Protein AF-A0AAJ2X6U0-F1 (afdb_monomer_lite)

pLDDT: mean 78.21, std 18.9, range [34.75, 95.62]

Radius of gyration: 16.26 Å; chains: 1; bounding box: 48×44×27 Å

Foldseek 3Di:
DDDPPDDVVVVVQPPDDPFWSDPPPPPDPTFTKGAFDDPPPPDDRIDTARDWDQPPVNQAIEGEHEDQAQQPPDDVSVVVSVVVLVSVVRRCVSPDRYAYEYEYQDDVRQVVVQVSCVVSPSCVRYHYDYDDD

Structure (mmCIF, N/CA/C/O backbone):
data_AF-A0AAJ2X6U0-F1
#
_entry.id   AF-A0AAJ2X6U0-F1
#
loop_
_atom_site.group_PDB
_atom_site.id
_atom_site.type_symbol
_atom_site.label_atom_id
_atom_site.label_alt_id
_atom_site.label_comp_id
_atom_site.label_asym_id
_atom_site.label_entity_id
_atom_site.label_seq_id
_atom_site.pdbx_PDB_ins_code
_atom_site.Cartn_x
_atom_site.Cartn_y
_atom_site.Cartn_z
_atom_site.occupancy
_atom_site.B_iso_or_equiv
_atom_site.auth_seq_id
_atom_site.auth_comp_id
_atom_site.auth_asym_id
_atom_site.auth_atom_id
_atom_site.pdbx_PDB_model_num
ATOM 1 N N . MET A 1 1 ? -34.025 27.971 -6.345 1.00 34.75 1 MET A N 1
ATOM 2 C CA . MET A 1 1 ? -33.503 27.301 -5.138 1.00 34.75 1 MET A CA 1
ATOM 3 C C . MET A 1 1 ? -32.880 26.002 -5.602 1.00 34.75 1 MET A C 1
ATOM 5 O O . MET A 1 1 ? -33.584 25.160 -6.141 1.00 34.75 1 MET A O 1
ATOM 9 N N . GLU A 1 2 ? -31.555 25.933 -5.568 1.00 39.00 2 GLU A N 1
ATOM 10 C CA . 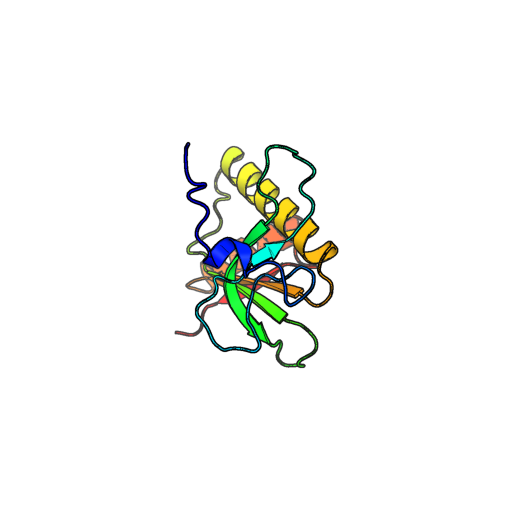GLU A 1 2 ? -30.775 24.822 -6.113 1.00 39.00 2 GLU A CA 1
ATOM 11 C C . GLU A 1 2 ? -30.797 23.643 -5.135 1.00 39.00 2 GLU A C 1
ATOM 13 O O . GLU A 1 2 ? -30.382 23.769 -3.984 1.00 39.00 2 GLU A O 1
ATOM 18 N N . ASN A 1 3 ? -31.304 22.494 -5.584 1.00 38.56 3 ASN A N 1
ATOM 19 C CA . ASN A 1 3 ? -31.263 21.255 -4.814 1.00 38.56 3 ASN A CA 1
ATOM 20 C C . ASN A 1 3 ? -29.806 20.776 -4.708 1.00 38.56 3 ASN A C 1
ATOM 22 O O . ASN A 1 3 ? -29.138 20.675 -5.744 1.00 38.56 3 ASN A O 1
ATOM 26 N N . PRO A 1 4 ? -29.299 20.408 -3.517 1.00 43.88 4 PRO A N 1
ATOM 27 C CA . PRO A 1 4 ? -27.977 19.815 -3.418 1.00 43.88 4 PRO A CA 1
ATOM 28 C C . PRO A 1 4 ? -27.997 18.444 -4.106 1.00 43.88 4 PRO A C 1
ATOM 30 O O . PRO A 1 4 ? -28.562 17.478 -3.595 1.00 43.88 4 PRO A O 1
ATOM 33 N N . LYS A 1 5 ? -27.360 18.350 -5.281 1.00 46.62 5 LYS A N 1
ATOM 34 C CA . LYS A 1 5 ? -27.014 17.091 -5.966 1.00 46.62 5 LYS A CA 1
ATOM 35 C C . LYS A 1 5 ? -25.897 16.369 -5.198 1.00 46.62 5 LYS A C 1
ATOM 37 O O . LYS A 1 5 ? -24.805 16.149 -5.711 1.00 46.62 5 LYS A O 1
ATOM 42 N N . GLY A 1 6 ? -26.162 16.020 -3.945 1.00 39.38 6 GLY A N 1
ATOM 43 C CA . GLY A 1 6 ? -25.374 15.060 -3.187 1.00 39.38 6 GLY A CA 1
ATOM 44 C C . GLY A 1 6 ? -26.055 13.709 -3.312 1.00 39.38 6 GLY A C 1
ATOM 45 O O . GLY A 1 6 ? -27.151 13.530 -2.802 1.00 39.38 6 GLY A O 1
ATOM 46 N N . ASN A 1 7 ? -25.438 12.777 -4.035 1.00 43.50 7 ASN A N 1
ATOM 47 C CA . ASN A 1 7 ? -25.919 11.407 -4.193 1.00 43.50 7 ASN A CA 1
ATOM 48 C C . ASN A 1 7 ? -26.274 10.830 -2.804 1.00 43.50 7 ASN A C 1
ATOM 50 O O . ASN A 1 7 ? -25.390 10.737 -1.955 1.00 43.50 7 ASN A O 1
ATOM 54 N N . GLN A 1 8 ? -27.541 10.475 -2.556 1.00 41.53 8 GLN A N 1
ATOM 55 C CA . GLN A 1 8 ? -28.046 10.007 -1.248 1.00 41.53 8 GLN A CA 1
ATOM 56 C C . GLN A 1 8 ? -27.221 8.821 -0.695 1.00 41.53 8 GLN A C 1
ATOM 58 O O . GLN A 1 8 ? -27.068 8.649 0.513 1.00 41.53 8 GLN A O 1
ATOM 63 N N . ASN A 1 9 ? -26.592 8.059 -1.596 1.00 41.34 9 ASN A N 1
ATOM 64 C CA . ASN A 1 9 ? -25.674 6.964 -1.286 1.00 41.34 9 ASN A CA 1
ATOM 65 C C . ASN A 1 9 ? -24.363 7.411 -0.611 1.00 41.34 9 ASN A C 1
ATOM 67 O O . ASN A 1 9 ? -23.768 6.632 0.121 1.00 41.34 9 ASN A O 1
ATOM 71 N N . ALA A 1 10 ? -23.914 8.653 -0.820 1.00 42.91 10 ALA A N 1
ATOM 72 C CA . ALA A 1 10 ? -22.745 9.218 -0.142 1.00 42.91 10 ALA A CA 1
ATOM 73 C C . ALA A 1 10 ? -23.067 9.676 1.291 1.00 42.91 10 ALA A C 1
ATOM 75 O O . ALA A 1 10 ? -22.180 9.688 2.141 1.00 42.91 10 ALA A O 1
ATOM 76 N N . GLN A 1 11 ? -24.328 10.030 1.564 1.00 40.06 11 GLN A N 1
ATOM 77 C CA . GLN A 1 11 ? -24.785 10.457 2.891 1.00 40.06 11 GLN A CA 1
ATOM 78 C C . GLN A 1 11 ? -25.029 9.255 3.814 1.00 40.06 11 GLN A C 1
ATOM 80 O O . GLN A 1 11 ? -24.611 9.274 4.968 1.00 40.06 11 GLN A O 1
ATOM 85 N N . ASN A 1 12 ? -25.582 8.156 3.288 1.00 39.72 12 ASN A N 1
ATOM 86 C CA . ASN A 1 12 ? -25.776 6.918 4.058 1.00 39.72 12 ASN A CA 1
ATOM 87 C C . ASN A 1 12 ? -24.473 6.133 4.320 1.00 39.72 12 ASN A C 1
ATOM 89 O O . ASN A 1 12 ? -24.477 5.162 5.069 1.00 39.72 12 ASN A O 1
ATOM 93 N N . PHE A 1 13 ? -23.347 6.567 3.748 1.00 42.94 13 PHE A N 1
ATOM 94 C CA . PHE A 1 13 ? -22.023 5.965 3.931 1.00 42.94 13 PHE A CA 1
ATOM 95 C C . PHE A 1 13 ? -21.321 6.405 5.231 1.00 42.94 13 PHE A C 1
ATOM 97 O O . PHE A 1 13 ? -20.218 5.955 5.524 1.00 42.94 13 PHE A O 1
ATOM 104 N N . GLN A 1 14 ? -21.934 7.308 6.008 1.00 42.03 14 GLN A N 1
ATOM 105 C CA . GLN A 1 14 ? -21.341 7.898 7.214 1.00 42.03 14 GLN A CA 1
ATOM 106 C C . GLN A 1 14 ? -21.554 7.095 8.513 1.00 42.03 14 GLN A C 1
ATOM 108 O O . GLN A 1 14 ? -20.996 7.493 9.533 1.00 42.03 14 GLN A O 1
ATOM 113 N N . ALA A 1 15 ? -22.334 6.006 8.524 1.00 40.72 15 ALA A N 1
ATOM 114 C CA . ALA A 1 15 ? -22.938 5.522 9.775 1.00 40.72 15 ALA A CA 1
ATOM 115 C C . ALA A 1 15 ? -22.496 4.148 10.325 1.00 40.72 15 ALA A C 1
ATOM 117 O O . ALA A 1 15 ? -23.006 3.758 11.370 1.00 40.72 15 ALA A O 1
ATOM 118 N N . GLY A 1 16 ? -21.565 3.406 9.716 1.00 45.38 16 GLY A N 1
ATOM 119 C CA . GLY A 1 16 ? -21.239 2.057 10.210 1.00 45.38 16 GLY A CA 1
ATOM 120 C C . GLY A 1 16 ? -19.781 1.682 10.002 1.00 45.38 16 GLY A C 1
ATOM 121 O O . GLY A 1 16 ? -19.357 1.528 8.868 1.00 45.38 16 GLY A O 1
ATOM 122 N N . THR A 1 17 ? -19.046 1.497 11.099 1.00 42.56 17 THR A N 1
ATOM 123 C CA . THR A 1 17 ? -17.589 1.277 11.196 1.00 42.56 17 THR A CA 1
ATOM 124 C C . THR A 1 17 ? -16.749 2.555 11.149 1.00 42.56 17 THR A C 1
ATOM 126 O O . THR A 1 17 ? -16.615 3.231 10.130 1.00 42.56 17 THR A O 1
ATOM 129 N N . THR A 1 18 ? -16.134 2.884 12.287 1.00 49.47 18 THR A N 1
ATOM 130 C CA . THR A 1 18 ? -15.175 3.985 12.404 1.00 49.47 18 THR A CA 1
ATOM 131 C C . THR A 1 18 ? -13.983 3.726 11.485 1.00 49.47 18 THR A C 1
ATOM 133 O O . THR A 1 18 ? -13.116 2.913 11.786 1.00 49.47 18 THR A O 1
ATOM 136 N N . GLY A 1 19 ? -13.965 4.440 10.358 1.00 51.25 19 GLY A N 1
ATOM 137 C CA . GLY A 1 19 ? -12.773 4.703 9.560 1.00 51.25 19 GLY A CA 1
ATOM 138 C C . GLY A 1 19 ? -12.487 3.758 8.384 1.00 51.25 19 GLY A C 1
ATOM 139 O O . GLY A 1 19 ? -11.715 4.132 7.499 1.00 51.25 19 GLY A O 1
ATOM 140 N N . ALA A 1 20 ? -13.207 2.642 8.254 1.00 52.84 20 ALA A N 1
ATOM 141 C CA . ALA A 1 20 ? -13.268 1.883 7.009 1.00 52.84 20 ALA A CA 1
ATOM 142 C C . ALA A 1 20 ? -14.649 1.978 6.371 1.00 52.84 20 ALA A C 1
ATOM 144 O O . ALA A 1 20 ? -15.668 1.561 6.908 1.00 52.84 20 ALA A O 1
ATOM 145 N N . PHE A 1 21 ? -14.637 2.532 5.178 1.00 57.38 21 PHE A N 1
ATOM 146 C CA . PHE A 1 21 ? -15.738 2.687 4.260 1.00 57.38 21 PHE A CA 1
ATOM 147 C C . PHE A 1 21 ? -15.915 1.388 3.471 1.00 57.38 21 PHE A C 1
ATOM 149 O O . PHE A 1 21 ? -15.637 1.310 2.276 1.00 57.38 21 PHE A O 1
ATOM 156 N N . SER A 1 22 ? -16.314 0.333 4.165 1.00 52.81 22 SER A N 1
ATOM 157 C CA . SER A 1 22 ? -16.708 -0.921 3.537 1.00 52.81 22 SER A CA 1
ATOM 158 C C . SER A 1 22 ? -17.828 -1.534 4.354 1.00 52.81 22 SER A C 1
ATOM 160 O O . SER A 1 22 ? -17.703 -1.729 5.560 1.00 52.81 22 SER A O 1
ATOM 162 N N . ASP A 1 23 ? -18.926 -1.829 3.671 1.00 51.16 23 ASP A N 1
ATOM 163 C CA . ASP A 1 23 ? -20.079 -2.535 4.212 1.00 51.16 23 ASP A CA 1
ATOM 164 C C . ASP A 1 23 ? -19.746 -4.038 4.279 1.00 51.16 23 ASP A C 1
ATOM 166 O O . ASP A 1 23 ? -20.291 -4.864 3.549 1.00 51.16 23 ASP A O 1
ATOM 170 N N . ILE A 1 24 ? -18.729 -4.370 5.088 1.00 47.62 24 ILE A N 1
ATOM 171 C CA . ILE A 1 24 ? -18.193 -5.733 5.246 1.00 47.62 24 ILE A CA 1
ATOM 172 C C . ILE A 1 24 ? -19.276 -6.668 5.823 1.00 47.62 24 ILE A C 1
ATOM 174 O O . ILE A 1 24 ? -19.199 -7.880 5.629 1.00 47.62 24 ILE A O 1
ATOM 178 N N . GLU A 1 25 ? -20.309 -6.120 6.474 1.00 42.34 25 GLU A N 1
ATOM 179 C CA . GLU A 1 25 ? -21.447 -6.878 7.007 1.00 42.34 25 GLU A CA 1
ATOM 180 C C . GLU A 1 25 ? -22.592 -7.106 6.003 1.00 42.34 25 GLU A C 1
ATOM 182 O O . GLU A 1 25 ? -23.255 -8.136 6.110 1.00 42.34 25 GLU A O 1
ATOM 187 N N . SER A 1 26 ? -22.842 -6.228 5.016 1.00 46.97 26 SER A N 1
ATOM 188 C CA . SER A 1 26 ? -24.018 -6.382 4.129 1.00 46.97 26 SER A CA 1
ATOM 189 C C . SER A 1 26 ? -23.769 -7.079 2.788 1.00 46.97 26 SER A C 1
ATOM 191 O O . SER A 1 26 ? -24.728 -7.413 2.088 1.00 46.97 26 SER A O 1
ATOM 193 N N . GLY A 1 27 ? -22.511 -7.279 2.381 1.00 42.91 27 GLY A N 1
ATOM 194 C CA . GLY A 1 27 ? -22.187 -7.888 1.084 1.00 42.91 27 GLY A CA 1
ATOM 195 C C . GLY A 1 27 ? -22.556 -7.029 -0.137 1.00 42.91 27 GLY A C 1
ATOM 196 O O . GLY A 1 27 ? -22.573 -7.534 -1.261 1.00 42.91 27 GLY A O 1
ATOM 197 N N . LYS A 1 28 ? -22.853 -5.733 0.041 1.00 45.69 28 LYS A N 1
ATOM 198 C CA . LYS A 1 28 ? -23.047 -4.795 -1.075 1.00 45.69 28 LYS A CA 1
ATOM 199 C C . LYS A 1 28 ? -21.716 -4.278 -1.626 1.00 45.69 28 LYS A C 1
ATOM 201 O O . LYS A 1 28 ? -20.761 -4.069 -0.887 1.00 45.69 28 LYS A O 1
ATOM 206 N N . LEU A 1 29 ? -21.713 -4.020 -2.939 1.00 48.06 29 LEU A N 1
ATOM 207 C CA . LEU A 1 29 ? -20.633 -3.510 -3.806 1.00 48.06 29 LEU A CA 1
ATOM 208 C C . LEU A 1 29 ? -20.111 -2.104 -3.411 1.00 48.06 29 LEU A C 1
ATOM 210 O O . LEU A 1 29 ? -20.090 -1.181 -4.225 1.00 48.06 29 LEU A O 1
ATOM 214 N N . GLY A 1 30 ? -19.736 -1.892 -2.152 1.00 59.72 30 GLY A N 1
ATOM 215 C CA . GLY A 1 30 ? -19.028 -0.692 -1.723 1.00 59.72 30 GLY A CA 1
ATOM 216 C C . GLY A 1 30 ? -17.557 -0.791 -2.113 1.00 59.72 30 GLY A C 1
ATOM 217 O O . GLY A 1 30 ? -16.914 -1.790 -1.807 1.00 59.72 30 GLY A O 1
ATOM 218 N N . VAL A 1 31 ? -17.017 0.238 -2.773 1.00 66.69 31 VAL A N 1
ATOM 219 C CA . VAL A 1 31 ? -15.567 0.350 -3.004 1.00 66.69 31 VAL A CA 1
ATOM 220 C C . VAL A 1 31 ? -14.880 0.454 -1.641 1.00 66.69 31 VAL A C 1
ATOM 222 O O . VAL A 1 31 ? -15.141 1.443 -0.947 1.00 66.69 31 VAL A O 1
ATOM 225 N N . PRO A 1 32 ? -14.012 -0.499 -1.255 1.00 82.44 32 PRO A N 1
ATOM 226 C CA . PRO A 1 32 ? -13.327 -0.437 0.026 1.00 82.44 32 PRO A CA 1
ATOM 227 C C . PRO A 1 32 ? -12.487 0.834 0.113 1.00 82.44 32 PRO A C 1
ATOM 229 O O . PRO A 1 32 ? -11.708 1.149 -0.791 1.00 82.44 32 PRO A O 1
ATOM 232 N N . ALA A 1 33 ? -12.641 1.589 1.196 1.00 84.69 33 ALA A N 1
ATOM 233 C CA . ALA A 1 33 ? -11.825 2.769 1.432 1.00 84.69 33 ALA A CA 1
ATOM 234 C C . ALA A 1 33 ? -11.483 2.957 2.913 1.00 84.69 33 ALA A C 1
ATOM 236 O O . AL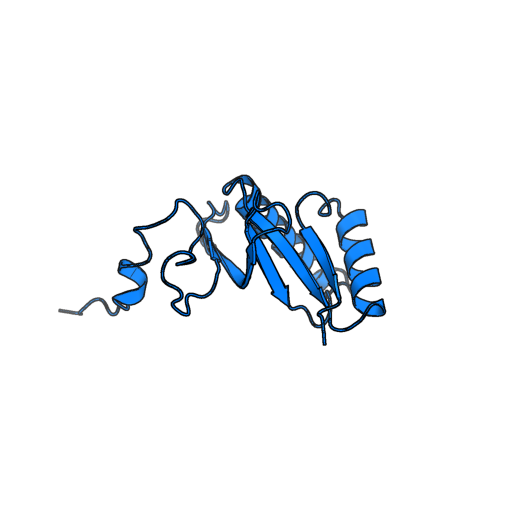A A 1 33 ? -12.249 2.580 3.791 1.00 84.69 33 ALA A O 1
ATOM 237 N N . LEU A 1 34 ? -10.344 3.583 3.199 1.00 86.56 34 LEU A N 1
ATOM 238 C CA . LEU A 1 34 ? -9.985 4.038 4.541 1.00 86.56 34 LEU A CA 1
ATOM 239 C C . LEU A 1 34 ? -10.097 5.546 4.632 1.00 86.56 34 LEU A C 1
ATOM 241 O O . LEU A 1 34 ? -9.472 6.257 3.845 1.00 86.56 34 LEU A O 1
ATOM 245 N N . ARG A 1 35 ? -10.845 6.033 5.619 1.00 85.88 35 ARG A N 1
ATOM 246 C CA . ARG A 1 35 ? -10.882 7.446 5.983 1.00 85.88 35 ARG A CA 1
ATOM 247 C C . ARG A 1 35 ? -9.646 7.799 6.792 1.00 85.88 35 ARG A C 1
ATOM 249 O O . ARG A 1 35 ? -9.235 7.043 7.663 1.00 85.88 35 ARG A O 1
ATOM 256 N N . TYR A 1 36 ? -9.087 8.974 6.553 1.00 85.31 36 TYR A N 1
ATOM 257 C CA . TYR A 1 36 ? -7.990 9.492 7.358 1.00 85.31 36 TYR A CA 1
ATOM 258 C C . TYR A 1 36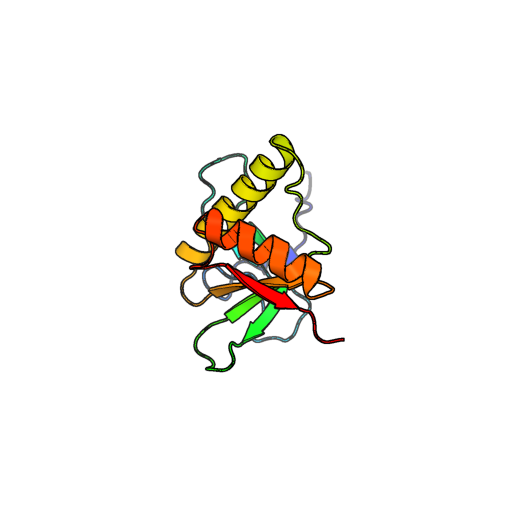 ? -8.014 11.015 7.370 1.00 85.31 36 TYR A C 1
ATOM 260 O O . TYR A 1 36 ? -8.483 11.644 6.422 1.00 85.31 36 TYR A O 1
ATOM 268 N N . THR A 1 37 ? -7.483 11.611 8.430 1.00 86.06 37 THR A N 1
ATOM 269 C CA . THR A 1 37 ? -7.212 13.047 8.477 1.00 86.06 37 THR A CA 1
ATOM 270 C C . THR A 1 37 ? -6.024 13.341 7.570 1.00 86.06 37 THR A C 1
ATOM 272 O O . THR A 1 37 ? -4.887 12.965 7.879 1.00 86.06 37 THR A O 1
ATOM 275 N N . ASN A 1 38 ? -6.284 13.974 6.425 1.00 82.12 38 ASN A N 1
ATOM 276 C CA . ASN A 1 38 ? -5.241 14.417 5.515 1.00 82.12 38 ASN A CA 1
ATOM 277 C C . ASN A 1 38 ? -4.657 15.750 6.015 1.00 82.12 38 ASN A C 1
ATOM 279 O O . ASN A 1 38 ? -5.410 16.708 6.164 1.00 82.12 38 ASN A O 1
ATOM 283 N N . PRO A 1 39 ? -3.335 15.851 6.250 1.00 79.50 39 PRO A N 1
ATOM 284 C CA . PRO A 1 39 ? -2.716 17.116 6.655 1.00 79.50 39 PRO A CA 1
ATOM 285 C C . PRO A 1 39 ? -2.791 18.202 5.570 1.00 79.50 39 PRO A C 1
ATOM 287 O O . PRO A 1 39 ? -2.581 19.372 5.862 1.00 79.50 39 PRO A O 1
ATOM 290 N N . ASN A 1 40 ? -3.066 17.835 4.315 1.00 80.56 40 ASN A N 1
ATOM 291 C CA . ASN A 1 40 ? -3.444 18.795 3.286 1.00 80.56 40 ASN A CA 1
ATOM 292 C C . ASN A 1 40 ? -4.957 19.041 3.361 1.00 80.56 40 ASN A C 1
ATOM 294 O O . ASN A 1 40 ? -5.729 18.165 2.973 1.00 80.56 40 ASN A O 1
ATOM 298 N N . GLU A 1 41 ? -5.359 20.238 3.792 1.00 76.94 41 GLU A N 1
ATOM 299 C CA . GLU A 1 41 ? -6.768 20.642 3.940 1.00 76.94 41 GLU A CA 1
ATOM 300 C C . GLU A 1 41 ? -7.554 20.602 2.619 1.00 76.94 41 GLU A C 1
ATOM 302 O O . GLU A 1 41 ? -8.752 20.333 2.616 1.00 76.94 41 GLU A O 1
ATOM 307 N N . ASN A 1 42 ? -6.873 20.786 1.483 1.00 78.19 42 ASN A N 1
ATOM 308 C CA . ASN A 1 42 ? -7.465 20.675 0.145 1.00 78.19 42 ASN A CA 1
ATOM 309 C C . ASN A 1 42 ? -7.408 19.241 -0.416 1.00 78.19 42 ASN A C 1
ATOM 311 O O . ASN A 1 42 ? -7.792 18.985 -1.558 1.00 78.19 42 ASN A O 1
ATOM 315 N N . GLY A 1 43 ? -6.846 18.303 0.346 1.00 73.81 43 GLY A N 1
ATOM 316 C CA . GLY A 1 43 ? -6.655 16.919 -0.048 1.00 73.81 43 GLY A CA 1
ATOM 317 C C . GLY A 1 43 ? -7.872 16.046 0.239 1.00 73.81 43 GLY A C 1
ATOM 318 O O . GLY A 1 43 ? -8.690 16.307 1.115 1.00 73.81 43 GLY A O 1
ATOM 319 N N . VAL A 1 44 ? -7.964 14.932 -0.484 1.00 80.38 44 VAL A N 1
ATOM 320 C CA . VAL A 1 44 ? -8.993 13.921 -0.224 1.00 80.38 44 VAL A CA 1
ATOM 321 C C . VAL A 1 44 ? -8.675 13.194 1.089 1.00 80.38 44 VAL A C 1
ATOM 323 O O . VAL A 1 44 ? -7.524 12.825 1.324 1.00 80.38 44 VAL A O 1
ATOM 326 N N . ASN A 1 45 ? -9.690 12.976 1.927 1.00 85.56 45 ASN A N 1
ATOM 327 C CA . ASN A 1 45 ? -9.580 12.356 3.258 1.00 85.56 45 ASN A CA 1
ATOM 328 C C . ASN A 1 45 ? -9.866 10.844 3.253 1.00 85.56 45 ASN A C 1
ATOM 330 O O . ASN A 1 45 ? -10.326 10.284 4.248 1.00 85.56 45 ASN A O 1
ATOM 334 N N . PHE A 1 46 ? -9.664 10.177 2.116 1.00 84.81 46 PHE A N 1
ATOM 335 C CA . PHE A 1 46 ? -9.794 8.728 2.026 1.00 84.81 46 PHE A CA 1
ATOM 336 C C . PHE A 1 46 ? -8.822 8.119 1.012 1.00 84.81 46 PHE A C 1
ATOM 338 O O . PHE A 1 46 ? -8.435 8.765 0.035 1.00 84.81 46 PHE A O 1
ATOM 345 N N . VAL A 1 47 ? -8.456 6.859 1.235 1.00 86.94 47 VAL A N 1
ATOM 346 C CA . VAL A 1 47 ? -7.722 6.005 0.291 1.00 86.94 47 VAL A CA 1
ATOM 347 C C . VAL A 1 47 ? -8.655 4.886 -0.149 1.00 86.94 47 VAL A C 1
ATOM 349 O O . VAL A 1 47 ? -9.248 4.245 0.707 1.00 86.94 47 VAL A O 1
ATOM 352 N N . LYS A 1 48 ? -8.805 4.674 -1.457 1.00 87.69 48 LYS A N 1
ATOM 353 C CA . LYS A 1 48 ? -9.611 3.584 -2.028 1.00 87.69 48 LYS A CA 1
ATOM 354 C C . LYS A 1 48 ? -8.730 2.382 -2.352 1.00 87.69 48 LYS A C 1
ATOM 356 O O . LYS A 1 48 ? -7.555 2.567 -2.660 1.00 87.69 48 LYS A O 1
ATOM 361 N N . PHE A 1 49 ? -9.335 1.205 -2.325 1.00 88.62 49 PHE A N 1
ATOM 362 C CA . PHE A 1 49 ? -8.724 -0.083 -2.622 1.00 88.62 49 PHE A CA 1
ATOM 363 C C . PHE A 1 49 ? -9.632 -0.863 -3.581 1.00 88.62 49 PHE A C 1
ATOM 365 O O . PHE A 1 49 ? -10.825 -0.570 -3.688 1.00 88.62 49 PHE A O 1
ATOM 372 N N . ASP A 1 50 ? -9.064 -1.835 -4.287 1.00 87.38 50 ASP A N 1
ATOM 373 C CA . ASP A 1 50 ? -9.779 -2.636 -5.285 1.00 87.38 50 ASP A CA 1
ATOM 374 C C . ASP A 1 50 ? -10.572 -3.783 -4.645 1.00 87.38 50 ASP A C 1
ATOM 376 O O . ASP A 1 50 ? -11.580 -4.226 -5.192 1.00 87.38 50 ASP A O 1
ATOM 380 N N . GLY A 1 51 ? -10.141 -4.247 -3.469 1.00 86.00 51 GLY A N 1
ATOM 381 C CA . GLY A 1 51 ? -10.770 -5.349 -2.754 1.00 86.00 51 GLY A CA 1
ATOM 382 C C . GLY A 1 51 ? -10.529 -5.311 -1.251 1.00 86.00 51 GLY A C 1
ATOM 383 O O . GLY A 1 51 ? -9.762 -4.498 -0.729 1.00 86.00 51 GLY A O 1
ATOM 384 N N . VAL A 1 52 ? -11.214 -6.203 -0.543 1.00 86.44 52 VAL A N 1
ATOM 385 C CA . VAL A 1 52 ? -11.065 -6.391 0.897 1.00 86.44 52 VAL A CA 1
ATOM 386 C C . VAL A 1 52 ? -11.181 -7.872 1.239 1.00 86.44 52 VAL A C 1
ATOM 388 O O . VAL A 1 52 ? -12.049 -8.570 0.723 1.00 86.44 52 VAL A O 1
ATOM 391 N N . GLU A 1 53 ? -10.304 -8.351 2.110 1.00 86.06 53 GLU A N 1
ATOM 392 C CA . GLU A 1 53 ? -10.262 -9.731 2.587 1.00 86.06 53 GLU A CA 1
ATOM 393 C C . GLU A 1 53 ? -10.083 -9.748 4.108 1.00 86.06 53 GLU A C 1
ATOM 395 O O . GLU A 1 53 ? -9.556 -8.808 4.699 1.00 86.06 53 GLU A O 1
ATOM 400 N N . LYS A 1 54 ? -10.489 -10.832 4.770 1.00 85.31 54 LYS A N 1
ATOM 401 C CA . LYS A 1 54 ? -10.064 -11.087 6.153 1.00 85.31 54 LYS A CA 1
ATOM 402 C C . LYS A 1 54 ? -8.693 -11.753 6.123 1.00 85.31 54 LYS A C 1
ATOM 404 O O . LYS A 1 54 ? -8.436 -12.593 5.263 1.00 85.31 54 LYS A O 1
ATOM 409 N N . SER A 1 55 ? -7.812 -11.392 7.050 1.00 84.44 55 SER A N 1
ATOM 410 C CA . SER A 1 55 ? -6.542 -12.096 7.208 1.00 84.44 55 SER A CA 1
ATOM 411 C C . SER A 1 55 ? -6.780 -13.561 7.585 1.00 84.44 55 SER A C 1
ATOM 413 O O . SER A 1 55 ? -7.815 -13.907 8.155 1.00 84.44 55 SER A O 1
ATOM 415 N N . ALA A 1 56 ? -5.819 -14.435 7.274 1.00 81.56 56 ALA A N 1
ATOM 416 C CA . ALA A 1 56 ? -5.945 -15.876 7.516 1.00 81.56 56 ALA A CA 1
ATOM 417 C C . ALA A 1 56 ? -6.167 -16.234 9.000 1.00 81.56 56 ALA A C 1
ATOM 419 O O . ALA A 1 56 ? -6.806 -17.232 9.309 1.00 81.56 56 ALA A O 1
ATOM 420 N N . ASP A 1 57 ? -5.657 -15.405 9.911 1.00 83.50 57 ASP A N 1
ATOM 421 C CA . ASP A 1 57 ? -5.838 -15.513 11.362 1.00 83.50 57 ASP A CA 1
ATOM 422 C C . ASP A 1 57 ? -7.105 -14.797 11.876 1.00 83.50 57 ASP A C 1
ATOM 424 O O . ASP A 1 57 ? -7.398 -14.838 13.067 1.00 83.50 57 ASP A O 1
ATOM 428 N N . GLY A 1 58 ? -7.848 -14.112 11.001 1.00 79.06 58 GLY A N 1
ATOM 429 C CA . GLY A 1 58 ? -9.058 -13.359 11.333 1.00 79.06 58 GLY A CA 1
ATOM 430 C C . GLY A 1 58 ? -8.835 -12.096 12.171 1.00 79.06 58 GLY A C 1
ATOM 431 O O . GLY A 1 58 ? -9.811 -11.457 12.557 1.00 79.06 58 GLY A O 1
ATOM 432 N N . THR A 1 59 ? -7.585 -11.719 12.458 1.00 82.75 59 THR A N 1
ATOM 433 C CA . THR A 1 59 ? -7.259 -10.599 13.362 1.00 82.75 59 THR A CA 1
ATOM 434 C C . THR A 1 59 ? -7.263 -9.239 12.674 1.00 82.75 59 THR A C 1
ATOM 436 O O . THR A 1 59 ? -7.304 -8.207 13.341 1.00 82.75 59 THR A O 1
ATOM 439 N N . SER A 1 60 ? -7.162 -9.220 11.345 1.00 83.62 60 SER A N 1
ATOM 440 C CA . SER A 1 60 ? -7.026 -8.007 10.546 1.00 83.62 60 SER A CA 1
ATOM 441 C C . SER A 1 60 ? -7.901 -8.064 9.296 1.00 83.62 60 SER A C 1
ATOM 443 O O . SER A 1 60 ? -8.204 -9.128 8.755 1.00 83.62 60 SER A O 1
ATOM 445 N N . VAL A 1 61 ? -8.251 -6.890 8.786 1.00 86.00 61 VAL A N 1
ATOM 446 C CA . VAL A 1 61 ? -8.845 -6.713 7.464 1.00 86.00 61 VAL A CA 1
ATOM 447 C C . VAL A 1 61 ? -7.742 -6.301 6.490 1.00 86.00 61 VAL A C 1
ATOM 449 O O . VAL A 1 61 ? -7.033 -5.317 6.701 1.00 86.00 61 VAL A O 1
ATOM 452 N N . LEU A 1 62 ? -7.570 -7.080 5.428 1.00 88.88 62 LEU A N 1
ATOM 453 C CA . LEU A 1 62 ? -6.628 -6.830 4.347 1.00 88.88 62 LEU A CA 1
ATOM 454 C C . LEU A 1 62 ? -7.317 -6.010 3.260 1.00 88.88 62 LEU A C 1
ATOM 456 O O . LEU A 1 62 ? -8.317 -6.430 2.691 1.00 88.88 62 LEU A O 1
ATOM 460 N N . LEU A 1 63 ? -6.768 -4.844 2.960 1.00 91.12 63 LEU A N 1
ATOM 461 C CA . LEU A 1 63 ? -7.205 -3.972 1.882 1.00 91.12 63 LEU A CA 1
ATOM 462 C C . LEU A 1 63 ? -6.331 -4.248 0.669 1.00 91.12 63 LEU A C 1
ATOM 464 O O . LEU A 1 63 ? -5.115 -4.043 0.708 1.00 91.12 63 LEU A O 1
ATOM 468 N N . ILE A 1 64 ? -6.957 -4.753 -0.383 1.00 91.31 64 ILE A N 1
ATOM 469 C CA . ILE A 1 64 ? -6.282 -5.255 -1.571 1.00 91.31 64 ILE A CA 1
ATOM 470 C C . ILE A 1 64 ? -6.261 -4.161 -2.628 1.00 91.31 64 ILE A C 1
ATOM 472 O O . ILE A 1 64 ? -7.298 -3.596 -2.967 1.00 91.31 64 ILE A O 1
ATOM 476 N N . ASP A 1 65 ? -5.087 -3.872 -3.168 1.00 91.06 65 ASP A N 1
ATOM 477 C CA . ASP A 1 65 ? -4.930 -2.963 -4.297 1.00 91.06 65 ASP A CA 1
ATOM 478 C C . ASP A 1 65 ? -4.075 -3.644 -5.376 1.00 91.06 65 ASP A C 1
ATOM 480 O O . ASP A 1 65 ? -2.942 -4.077 -5.146 1.00 91.06 65 ASP A O 1
ATOM 484 N N . ALA A 1 66 ? -4.673 -3.810 -6.552 1.00 91.62 66 ALA A N 1
ATOM 485 C CA . ALA A 1 66 ? -4.086 -4.510 -7.674 1.00 91.62 66 ALA A CA 1
ATOM 486 C C . ALA A 1 66 ? -3.242 -3.538 -8.503 1.00 91.62 66 ALA A C 1
ATOM 488 O O . ALA A 1 66 ? -3.719 -2.566 -9.095 1.00 91.62 66 ALA A O 1
ATOM 489 N N . LYS A 1 67 ? -1.948 -3.834 -8.611 1.00 90.31 67 LYS A N 1
ATOM 490 C CA . LYS A 1 67 ? -0.982 -3.041 -9.366 1.00 90.31 67 LYS A CA 1
ATOM 491 C C . LYS A 1 67 ? -0.420 -3.845 -10.527 1.00 90.31 67 LYS A C 1
ATOM 493 O O . LYS A 1 67 ? 0.101 -4.944 -10.375 1.00 90.31 67 LYS A O 1
ATOM 498 N N . THR A 1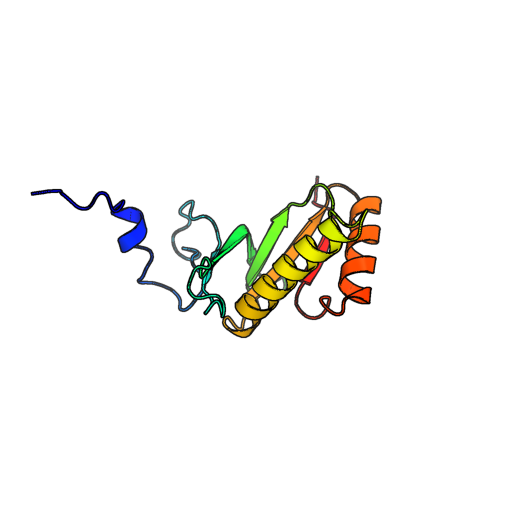 68 ? -0.418 -3.248 -11.716 1.00 87.06 68 THR A N 1
ATOM 499 C CA . THR A 1 68 ? 0.301 -3.816 -12.870 1.00 87.06 68 THR A CA 1
ATOM 500 C C . THR A 1 68 ? 1.816 -3.682 -12.720 1.00 87.06 68 THR A C 1
ATOM 502 O O . THR A 1 68 ? 2.551 -4.557 -13.168 1.00 87.06 68 THR A O 1
ATOM 505 N N . LYS A 1 69 ? 2.272 -2.589 -12.092 1.00 86.62 69 LYS A N 1
ATOM 506 C CA . LYS A 1 69 ? 3.654 -2.289 -11.680 1.00 86.62 69 LYS A CA 1
ATOM 507 C C . LYS A 1 69 ? 3.669 -1.125 -10.685 1.00 86.62 69 LYS A C 1
ATOM 509 O O . LYS A 1 69 ? 2.716 -0.346 -10.643 1.00 86.62 69 LYS A O 1
ATOM 514 N N . LEU A 1 70 ? 4.771 -0.942 -9.955 1.00 82.69 70 LEU A N 1
ATOM 515 C CA . LEU A 1 70 ? 5.047 0.324 -9.268 1.00 82.69 70 LEU A CA 1
ATOM 516 C C . LEU A 1 70 ? 5.810 1.275 -10.195 1.00 82.69 70 LEU A C 1
ATOM 518 O O . LEU A 1 70 ? 6.805 0.905 -10.817 1.00 82.69 70 LEU A O 1
ATOM 522 N N . ALA A 1 71 ? 5.340 2.517 -10.296 1.00 83.12 71 ALA A N 1
ATOM 523 C CA . ALA A 1 71 ? 5.975 3.534 -11.121 1.00 83.12 71 ALA A CA 1
ATOM 524 C C . ALA A 1 71 ? 7.193 4.145 -10.419 1.00 83.12 71 ALA A C 1
ATOM 526 O O . ALA A 1 71 ? 7.088 5.187 -9.790 1.00 83.12 71 ALA A O 1
ATOM 527 N N . ILE A 1 72 ? 8.340 3.467 -10.488 1.00 81.38 72 ILE A N 1
ATOM 528 C CA . ILE A 1 72 ? 9.568 3.854 -9.765 1.00 81.38 72 ILE A CA 1
ATOM 529 C C . ILE A 1 72 ? 10.767 4.120 -10.688 1.00 81.38 72 ILE A C 1
ATOM 531 O O . ILE A 1 72 ? 11.901 4.220 -10.228 1.00 81.38 72 ILE A O 1
ATOM 535 N N . TRP A 1 73 ? 10.536 4.223 -11.998 1.00 79.31 73 TRP A N 1
ATOM 536 C CA . TRP A 1 73 ? 11.595 4.273 -13.014 1.00 79.31 73 TRP A CA 1
ATOM 537 C C . TRP A 1 73 ? 12.319 5.624 -13.110 1.00 79.31 73 TRP A C 1
ATOM 539 O O . TRP A 1 73 ? 13.353 5.713 -13.763 1.00 79.31 73 TRP A O 1
ATOM 549 N N . ASN A 1 74 ? 11.791 6.687 -12.498 1.00 85.31 74 ASN A N 1
ATOM 550 C CA . ASN A 1 74 ? 12.452 7.991 -12.429 1.00 85.31 74 ASN A CA 1
ATOM 551 C C . ASN A 1 74 ? 12.113 8.716 -11.114 1.00 85.31 74 ASN A C 1
ATOM 553 O O . ASN A 1 74 ? 11.211 8.311 -10.382 1.00 85.31 74 ASN A O 1
ATOM 557 N N . GLY A 1 75 ? 12.812 9.816 -10.822 1.00 84.38 75 GLY A N 1
ATOM 558 C CA . GLY A 1 75 ? 12.639 10.542 -9.558 1.00 84.38 75 GLY A CA 1
ATOM 559 C C . GLY A 1 75 ? 11.225 11.094 -9.328 1.00 84.38 75 GLY A C 1
ATOM 560 O O . GLY A 1 75 ? 10.714 11.023 -8.211 1.00 84.38 75 GLY A O 1
ATOM 561 N N . SER A 1 76 ? 10.550 11.600 -10.367 1.00 84.75 76 SER A N 1
ATOM 562 C CA . SER A 1 76 ? 9.195 12.156 -10.216 1.00 84.75 76 SER A CA 1
ATOM 563 C C . SER A 1 76 ? 8.167 11.073 -9.891 1.00 84.75 76 SER A C 1
ATOM 565 O O . SER A 1 76 ? 7.353 11.242 -8.985 1.00 84.75 76 SER A O 1
ATOM 567 N N . THR A 1 77 ? 8.250 9.929 -10.564 1.00 86.69 77 THR A N 1
ATOM 568 C CA . THR A 1 77 ? 7.363 8.786 -10.320 1.00 86.69 77 THR A CA 1
ATOM 569 C C . THR A 1 77 ? 7.624 8.152 -8.955 1.00 86.69 77 THR A C 1
ATOM 571 O O . THR A 1 77 ? 6.673 7.921 -8.207 1.00 86.69 77 THR A O 1
ATOM 574 N N . GLN A 1 78 ? 8.891 8.019 -8.542 1.00 88.31 78 GLN A N 1
ATOM 575 C CA . GLN A 1 78 ? 9.240 7.604 -7.178 1.00 88.31 78 GLN A CA 1
ATOM 576 C C . GLN A 1 78 ? 8.666 8.546 -6.117 1.00 88.31 78 GLN A C 1
ATOM 578 O O . GLN A 1 78 ? 8.156 8.077 -5.097 1.00 88.31 78 GLN A O 1
ATOM 583 N N . LYS A 1 79 ? 8.704 9.865 -6.345 1.00 89.38 79 LYS A N 1
ATOM 584 C CA . LYS A 1 79 ? 8.090 10.834 -5.431 1.00 89.38 79 LYS A CA 1
ATOM 585 C C . LYS A 1 79 ? 6.580 10.613 -5.324 1.00 89.38 79 LYS A C 1
ATOM 587 O O . LYS A 1 79 ? 6.055 10.549 -4.217 1.00 89.38 79 LYS A O 1
ATOM 592 N N . SER A 1 80 ? 5.885 10.440 -6.448 1.00 87.81 80 SER A N 1
ATOM 593 C CA . SER A 1 80 ? 4.439 10.176 -6.455 1.00 87.81 80 SER A CA 1
ATOM 594 C C . SER A 1 80 ? 4.066 8.859 -5.762 1.00 87.81 80 SER A C 1
ATOM 596 O O . SER A 1 80 ? 3.057 8.796 -5.051 1.00 87.81 80 SER A O 1
ATOM 598 N N . VAL A 1 81 ? 4.878 7.809 -5.925 1.00 89.88 81 VAL A N 1
ATOM 599 C CA . VAL A 1 81 ? 4.694 6.536 -5.212 1.00 89.88 81 VAL A CA 1
ATOM 600 C C . VAL A 1 81 ? 4.897 6.730 -3.708 1.00 89.88 81 VAL A C 1
ATOM 602 O O . VAL A 1 81 ? 4.043 6.314 -2.927 1.00 89.88 81 VAL A O 1
ATOM 605 N N . ASN A 1 82 ? 5.954 7.433 -3.293 1.00 91.00 82 ASN A N 1
ATOM 606 C CA . ASN A 1 82 ? 6.194 7.771 -1.886 1.00 91.00 82 ASN A CA 1
ATOM 607 C C . ASN A 1 82 ? 5.052 8.595 -1.274 1.00 91.00 82 ASN A C 1
ATOM 609 O O . ASN A 1 82 ? 4.585 8.294 -0.179 1.00 91.00 82 ASN A O 1
ATOM 613 N N . ASP A 1 83 ? 4.544 9.597 -1.992 1.00 89.69 83 ASP A N 1
ATOM 614 C CA . ASP A 1 83 ? 3.406 10.407 -1.545 1.00 89.69 83 ASP A CA 1
ATOM 615 C C . ASP A 1 83 ? 2.136 9.563 -1.369 1.00 89.69 83 ASP A C 1
ATOM 617 O O . ASP A 1 83 ? 1.328 9.806 -0.472 1.00 89.69 83 ASP A O 1
ATOM 621 N N . THR A 1 84 ? 1.959 8.538 -2.201 1.00 89.50 84 THR A N 1
ATOM 622 C CA . THR A 1 84 ? 0.864 7.573 -2.060 1.00 89.50 84 THR A CA 1
ATOM 623 C C . THR A 1 84 ? 1.063 6.678 -0.842 1.00 89.50 84 THR A C 1
ATOM 625 O O . THR A 1 84 ? 0.165 6.597 -0.008 1.00 89.50 84 THR A O 1
ATOM 628 N N . LEU A 1 85 ? 2.245 6.086 -0.674 1.00 92.38 85 LEU A N 1
ATOM 629 C CA . LEU A 1 85 ? 2.564 5.223 0.468 1.00 92.38 85 LEU A CA 1
ATOM 630 C C . LEU A 1 85 ? 2.485 5.969 1.805 1.00 92.38 85 LEU A C 1
ATOM 632 O O . LEU A 1 85 ? 1.999 5.421 2.789 1.00 92.38 85 LEU A O 1
ATOM 636 N N . ARG A 1 86 ? 2.852 7.253 1.838 1.00 91.94 86 ARG A N 1
ATOM 637 C CA . ARG A 1 86 ? 2.691 8.118 3.014 1.00 91.94 86 ARG A CA 1
ATOM 638 C C . ARG A 1 86 ? 1.223 8.359 3.380 1.00 91.94 86 ARG A C 1
ATOM 640 O O . ARG A 1 86 ? 0.887 8.351 4.563 1.00 91.94 86 ARG A O 1
ATOM 647 N N . ARG A 1 87 ? 0.341 8.545 2.391 1.00 90.62 87 ARG A N 1
ATOM 648 C CA . ARG A 1 87 ? -1.113 8.650 2.628 1.00 90.62 87 ARG A CA 1
ATOM 649 C C . ARG A 1 87 ? -1.684 7.335 3.147 1.00 90.62 87 ARG A C 1
ATOM 651 O O . ARG A 1 87 ? -2.418 7.348 4.128 1.00 90.62 87 ARG A O 1
ATOM 658 N N . VAL A 1 88 ? -1.283 6.215 2.544 1.00 91.88 88 VAL A N 1
ATOM 659 C CA . VAL A 1 88 ? -1.656 4.870 3.005 1.00 91.88 88 VAL A CA 1
ATOM 660 C C . VAL A 1 88 ? -1.205 4.646 4.448 1.00 91.88 88 VAL A C 1
ATOM 662 O O . VAL A 1 88 ? -2.006 4.209 5.265 1.00 91.88 88 VAL A O 1
ATOM 665 N N . LYS A 1 89 ? 0.035 5.016 4.792 1.00 92.00 89 LYS A N 1
ATOM 666 C CA . LYS A 1 89 ? 0.557 4.929 6.161 1.00 92.00 89 LYS A CA 1
ATOM 667 C C . LYS A 1 89 ? -0.329 5.680 7.150 1.00 92.00 89 LYS A C 1
ATOM 669 O O . LYS A 1 89 ? -0.731 5.106 8.154 1.00 92.00 89 LYS A O 1
ATOM 674 N N . SER A 1 90 ? -0.650 6.941 6.852 1.00 91.56 90 SER A N 1
ATOM 675 C CA . SER A 1 90 ? -1.512 7.762 7.712 1.00 91.56 90 SER A CA 1
ATOM 676 C C . SER A 1 90 ? -2.897 7.133 7.878 1.00 91.56 90 SER A C 1
ATOM 678 O O . SER A 1 90 ? -3.423 7.083 8.987 1.00 91.56 90 SER A O 1
ATOM 680 N N . ALA A 1 91 ? -3.456 6.586 6.796 1.00 89.81 91 ALA A N 1
ATOM 681 C CA . ALA A 1 91 ? -4.733 5.896 6.845 1.00 89.81 91 ALA A CA 1
ATOM 682 C C . ALA A 1 91 ? -4.681 4.639 7.717 1.00 89.81 91 ALA A C 1
ATOM 684 O O . ALA A 1 91 ? -5.495 4.508 8.621 1.00 89.81 91 ALA A O 1
ATOM 685 N N . VAL A 1 92 ? -3.705 3.754 7.531 1.00 90.62 92 VAL A N 1
ATOM 686 C CA . VAL A 1 92 ? -3.583 2.535 8.346 1.00 90.62 92 VAL A CA 1
ATOM 687 C C . VAL A 1 92 ? -3.304 2.859 9.819 1.00 90.62 92 VAL A C 1
ATOM 689 O O . VAL A 1 92 ? -3.887 2.244 10.703 1.00 90.62 92 VAL A O 1
ATOM 692 N N . GLN A 1 93 ? -2.474 3.864 10.113 1.00 90.81 93 GLN A N 1
ATOM 693 C CA . GLN A 1 93 ? -2.185 4.272 11.495 1.00 90.81 93 GLN A CA 1
ATOM 694 C C . GLN A 1 93 ? -3.414 4.815 12.236 1.00 90.81 93 GLN A C 1
ATOM 696 O O . GLN A 1 93 ? -3.528 4.629 13.443 1.00 90.81 93 GLN A O 1
ATOM 701 N N . GLN A 1 94 ? -4.329 5.475 11.524 1.00 89.69 94 GLN A N 1
ATOM 702 C CA . GLN A 1 94 ? -5.590 5.969 12.085 1.00 89.69 94 GLN A CA 1
ATOM 703 C C . GLN A 1 94 ? -6.686 4.891 12.136 1.00 89.69 94 GLN A C 1
ATOM 705 O O . GLN A 1 94 ? -7.708 5.098 12.783 1.00 89.69 94 GLN A O 1
ATOM 710 N N . ASN A 1 95 ? -6.474 3.748 11.477 1.00 85.38 95 ASN A N 1
ATOM 711 C CA . ASN A 1 95 ? -7.426 2.647 11.362 1.00 85.38 95 ASN A CA 1
ATOM 712 C C . ASN A 1 95 ? -6.76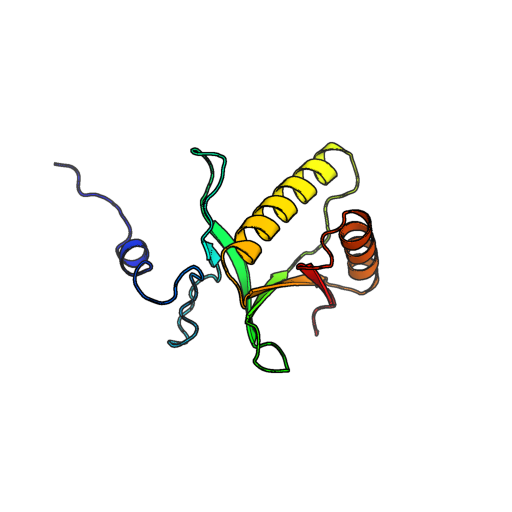6 1.331 11.807 1.00 85.38 95 ASN A C 1
ATOM 714 O O . ASN A 1 95 ? -6.419 0.495 10.964 1.00 85.38 95 ASN A O 1
ATOM 718 N N . PRO A 1 96 ? -6.554 1.133 13.123 1.00 86.50 96 PRO A N 1
ATOM 719 C CA . PRO A 1 96 ? -5.974 -0.106 13.629 1.00 86.50 96 PRO A CA 1
ATOM 720 C C . PRO A 1 96 ? -6.843 -1.309 13.237 1.00 86.50 96 PRO A C 1
ATOM 722 O O . PRO A 1 96 ? -8.068 -1.220 13.189 1.00 86.50 96 PRO A O 1
ATOM 725 N N . GLY A 1 97 ? -6.199 -2.438 12.942 1.00 86.12 97 GLY A N 1
ATOM 726 C CA . GLY A 1 97 ? -6.871 -3.645 12.445 1.00 86.12 97 GLY A CA 1
ATOM 727 C C . GLY A 1 97 ? -6.963 -3.734 10.919 1.00 86.12 97 GLY A C 1
ATOM 728 O O . GLY A 1 97 ? -7.309 -4.794 10.408 1.00 86.12 97 GLY A O 1
ATOM 729 N N . TYR A 1 98 ? -6.584 -2.686 10.181 1.00 87.12 98 TYR A N 1
ATOM 730 C CA . TYR A 1 98 ? -6.456 -2.729 8.723 1.00 87.12 98 TYR A CA 1
ATOM 731 C C . TYR A 1 98 ? -4.994 -2.872 8.298 1.00 87.12 98 TYR A C 1
ATOM 733 O O . TYR A 1 98 ? -4.093 -2.298 8.907 1.00 87.12 98 TYR A O 1
ATOM 741 N N . LYS A 1 99 ? -4.747 -3.627 7.229 1.00 90.38 99 LYS A N 1
ATOM 742 C CA . LYS A 1 99 ? -3.435 -3.757 6.577 1.00 90.38 99 LYS A CA 1
ATOM 743 C C . LYS A 1 99 ? -3.612 -3.648 5.073 1.00 90.38 99 LYS A C 1
ATOM 745 O O . LYS A 1 99 ? -4.686 -3.959 4.569 1.00 90.38 99 LYS A O 1
ATOM 750 N N . VAL A 1 100 ? -2.576 -3.230 4.352 1.00 93.25 100 VAL A N 1
ATOM 751 C CA . VAL A 1 100 ? -2.640 -3.107 2.890 1.00 93.25 100 VAL A CA 1
ATOM 752 C C . VAL A 1 100 ? -1.826 -4.204 2.228 1.00 93.25 100 VAL A C 1
ATOM 754 O O . VAL A 1 100 ? -0.707 -4.494 2.647 1.00 93.25 100 VAL A O 1
ATOM 757 N N . VAL A 1 101 ? -2.391 -4.781 1.172 1.00 94.94 101 VAL A N 1
ATOM 758 C CA . VAL A 1 101 ? -1.737 -5.764 0.315 1.00 94.94 101 VAL A CA 1
ATOM 759 C C . VAL A 1 101 ? -1.726 -5.225 -1.107 1.00 94.94 101 VAL A C 1
ATOM 761 O O . VAL A 1 101 ? -2.782 -4.960 -1.681 1.00 94.94 101 VAL A O 1
ATOM 764 N N . TYR A 1 102 ? -0.538 -5.087 -1.689 1.00 95.38 102 TYR A N 1
ATOM 765 C CA . TYR A 1 102 ? -0.407 -4.847 -3.122 1.00 95.38 102 TYR A CA 1
ATOM 766 C C . TYR A 1 102 ? -0.267 -6.160 -3.877 1.00 95.38 102 TYR A C 1
ATOM 768 O O . TYR A 1 102 ? 0.648 -6.951 -3.626 1.00 95.38 102 TYR A O 1
ATOM 776 N N . GLU A 1 103 ? -1.169 -6.372 -4.826 1.00 95.25 103 GLU A N 1
ATOM 777 C CA . GLU A 1 103 ? -1.147 -7.532 -5.702 1.00 95.25 103 GLU A CA 1
ATOM 778 C C . GLU A 1 103 ? -0.509 -7.209 -7.038 1.00 95.25 103 GLU A C 1
ATOM 780 O O . GLU A 1 103 ? -0.794 -6.182 -7.651 1.00 95.25 103 GLU A O 1
ATOM 785 N N . PHE A 1 104 ? 0.319 -8.130 -7.522 1.00 95.38 104 PHE A N 1
ATOM 786 C CA . PHE A 1 104 ? 1.014 -7.985 -8.793 1.00 95.38 104 PHE A CA 1
ATOM 787 C C . PHE A 1 104 ? 0.719 -9.154 -9.731 1.00 95.38 104 PHE A C 1
ATOM 789 O O . PHE A 1 104 ? 0.470 -10.273 -9.276 1.00 95.38 104 PHE A O 1
ATOM 796 N N . PRO A 1 105 ? 0.778 -8.937 -11.057 1.00 94.06 105 PRO A N 1
ATOM 797 C CA . PRO A 1 105 ? 0.438 -9.966 -12.032 1.00 94.06 105 PRO A CA 1
ATOM 798 C C . PRO A 1 105 ? 1.442 -11.121 -12.097 1.00 94.06 105 PRO A C 1
ATOM 800 O O . PRO A 1 105 ? 1.102 -12.171 -12.629 1.00 94.06 105 PRO A O 1
ATOM 803 N N . ASN A 1 106 ? 2.679 -10.931 -11.626 1.00 94.56 106 ASN A N 1
ATOM 804 C CA . ASN A 1 106 ? 3.721 -11.956 -11.643 1.00 94.56 106 ASN A CA 1
ATOM 805 C C . ASN A 1 106 ? 4.805 -11.691 -10.585 1.00 94.56 106 ASN A C 1
ATOM 807 O O . ASN A 1 106 ? 4.951 -10.574 -10.085 1.00 94.56 106 ASN A O 1
ATOM 811 N N . ALA A 1 107 ? 5.605 -12.723 -10.303 1.00 94.69 107 ALA A N 1
ATOM 812 C CA . ALA A 1 107 ? 6.651 -12.700 -9.281 1.00 94.69 107 ALA A CA 1
ATOM 813 C C . ALA A 1 107 ? 7.782 -11.698 -9.559 1.00 94.69 107 ALA A C 1
ATOM 815 O O . ALA A 1 107 ? 8.362 -11.162 -8.620 1.00 94.69 107 ALA A O 1
ATOM 816 N N . LYS A 1 108 ? 8.101 -11.413 -10.829 1.00 93.88 108 LYS A N 1
ATOM 817 C CA . LYS A 1 108 ? 9.166 -10.458 -11.167 1.00 93.88 108 LYS A CA 1
ATOM 818 C C . LYS A 1 108 ? 8.782 -9.044 -10.732 1.00 93.88 108 LYS A C 1
ATOM 820 O O . LYS A 1 108 ? 9.547 -8.386 -10.034 1.00 93.88 108 LYS A O 1
ATOM 825 N N . VAL A 1 109 ? 7.582 -8.604 -11.110 1.00 92.81 109 VAL A N 1
ATOM 826 C CA . VAL A 1 109 ? 7.071 -7.276 -10.743 1.00 92.81 109 VAL A CA 1
ATOM 827 C C . VAL A 1 109 ? 6.843 -7.176 -9.232 1.00 92.81 109 VAL A C 1
ATOM 829 O O . VAL A 1 109 ? 7.169 -6.153 -8.634 1.00 92.81 109 VAL A O 1
ATOM 832 N N . GLU A 1 110 ? 6.339 -8.245 -8.606 1.00 95.19 110 GLU A N 1
ATOM 833 C CA . GLU A 1 110 ? 6.204 -8.328 -7.147 1.00 95.19 110 GLU A CA 1
ATOM 834 C C . GLU A 1 110 ? 7.551 -8.124 -6.449 1.00 95.19 110 GLU A C 1
ATOM 836 O O . GLU A 1 110 ? 7.644 -7.303 -5.541 1.00 95.19 110 GLU A O 1
ATOM 841 N N . ALA A 1 111 ? 8.607 -8.807 -6.898 1.00 94.69 111 ALA A N 1
ATOM 842 C CA . ALA A 1 111 ? 9.915 -8.737 -6.260 1.00 94.69 111 ALA A CA 1
ATOM 843 C C . ALA A 1 111 ? 10.538 -7.336 -6.363 1.00 94.69 111 ALA A C 1
ATOM 845 O O . ALA A 1 111 ? 11.109 -6.843 -5.386 1.00 94.69 111 ALA A O 1
ATOM 846 N N . GLU A 1 112 ? 10.401 -6.677 -7.519 1.00 93.25 112 GLU A N 1
ATOM 847 C CA . GLU A 1 112 ? 10.832 -5.287 -7.720 1.00 93.25 112 GLU A CA 1
ATOM 848 C C . GLU A 1 112 ? 10.084 -4.336 -6.773 1.00 93.25 112 GLU A C 1
ATOM 850 O O . GLU A 1 112 ? 10.700 -3.517 -6.082 1.00 93.25 112 GLU A O 1
ATOM 855 N N . ALA A 1 113 ? 8.761 -4.486 -6.681 1.00 92.69 113 ALA A N 1
ATOM 856 C CA . ALA A 1 113 ? 7.926 -3.677 -5.806 1.00 92.69 113 ALA A CA 1
ATOM 857 C C . ALA A 1 113 ? 8.233 -3.910 -4.322 1.00 92.69 113 ALA A C 1
ATOM 859 O O . ALA A 1 113 ? 8.409 -2.952 -3.568 1.00 92.69 113 ALA A O 1
ATOM 860 N N . ARG A 1 114 ? 8.361 -5.173 -3.909 1.00 94.94 114 ARG A N 1
ATOM 861 C CA . ARG A 1 114 ? 8.702 -5.574 -2.541 1.00 94.94 114 ARG A CA 1
ATOM 862 C C . ARG A 1 114 ? 10.056 -5.028 -2.119 1.00 94.94 114 ARG A C 1
ATOM 864 O O . ARG A 1 114 ? 10.198 -4.554 -0.994 1.00 94.94 114 ARG A O 1
ATOM 871 N N . LYS A 1 115 ? 11.049 -5.063 -3.016 1.00 94.31 115 LYS A N 1
ATOM 872 C CA . LYS A 1 115 ? 12.359 -4.457 -2.759 1.00 94.31 115 LYS A CA 1
ATOM 873 C C . LYS A 1 115 ? 12.216 -2.960 -2.498 1.00 94.31 115 LYS A C 1
ATOM 875 O O . LYS A 1 115 ? 12.691 -2.494 -1.473 1.00 94.31 115 LYS A O 1
ATOM 880 N N . PHE A 1 116 ? 11.513 -2.237 -3.366 1.00 92.00 116 PHE A N 1
ATOM 881 C CA . PHE A 1 116 ? 11.301 -0.800 -3.193 1.00 92.00 116 PHE A CA 1
ATOM 882 C C . PHE A 1 116 ? 10.555 -0.455 -1.893 1.00 92.00 116 PHE A C 1
ATOM 884 O O . PHE A 1 116 ? 10.967 0.455 -1.177 1.00 92.00 116 PHE A O 1
ATOM 891 N N . ILE A 1 117 ? 9.479 -1.180 -1.573 1.00 93.44 117 ILE A N 1
ATOM 892 C CA . ILE A 1 117 ? 8.669 -0.975 -0.360 1.00 93.44 117 ILE A CA 1
ATOM 893 C C . ILE A 1 117 ? 9.521 -1.146 0.898 1.00 93.44 117 ILE A C 1
ATOM 895 O O . ILE A 1 117 ? 9.466 -0.296 1.786 1.00 93.44 117 ILE A O 1
ATOM 899 N N . ARG A 1 118 ? 10.341 -2.201 0.948 1.00 94.25 118 ARG A N 1
ATOM 900 C CA . ARG A 1 118 ? 11.265 -2.460 2.056 1.00 94.25 118 ARG A CA 1
ATOM 901 C C . ARG A 1 118 ? 12.370 -1.410 2.142 1.00 94.25 118 ARG A C 1
ATOM 903 O O . ARG A 1 118 ? 12.584 -0.855 3.212 1.00 94.25 118 ARG A O 1
ATOM 910 N N . ASP A 1 119 ? 13.027 -1.094 1.028 1.00 92.00 119 ASP A N 1
ATOM 911 C CA . ASP A 1 119 ? 14.103 -0.092 0.996 1.00 92.00 119 ASP A CA 1
ATOM 912 C C . ASP A 1 119 ? 13.593 1.306 1.395 1.00 92.00 119 ASP A C 1
ATOM 914 O O . ASP A 1 119 ? 14.347 2.124 1.915 1.00 92.00 119 ASP A O 1
ATOM 918 N N . SER A 1 120 ? 12.299 1.568 1.185 1.00 89.38 120 SER A N 1
ATOM 919 C CA . SER A 1 120 ? 11.626 2.813 1.571 1.00 89.38 120 SER A CA 1
ATOM 920 C C . SER A 1 120 ? 10.985 2.769 2.971 1.00 89.38 120 SER A C 1
ATOM 922 O O . SER A 1 120 ? 10.383 3.757 3.389 1.00 89.38 120 SER A O 1
ATOM 924 N N . GLY A 1 121 ? 11.084 1.648 3.701 1.00 91.75 121 GLY A N 1
ATOM 925 C CA . GLY A 1 121 ? 10.584 1.499 5.076 1.00 91.75 121 GLY A CA 1
ATOM 926 C C . GLY A 1 121 ? 9.059 1.393 5.222 1.00 91.75 121 GLY A C 1
ATOM 927 O O . GLY A 1 121 ? 8.504 1.795 6.250 1.00 91.75 121 GLY A O 1
ATOM 928 N N . TYR A 1 122 ? 8.360 0.897 4.198 1.00 91.94 122 TYR A N 1
ATOM 929 C CA . TYR A 1 122 ? 6.896 0.755 4.191 1.00 91.94 122 TYR A CA 1
ATOM 930 C C . TYR A 1 122 ? 6.400 -0.688 4.404 1.00 91.94 122 TYR A C 1
ATOM 932 O O . TYR A 1 122 ? 5.194 -0.929 4.441 1.00 91.94 122 TYR A O 1
ATOM 940 N N . ASP A 1 123 ? 7.308 -1.644 4.584 1.00 91.62 123 ASP A N 1
ATOM 941 C CA . ASP A 1 123 ? 7.029 -3.078 4.747 1.00 91.62 123 ASP A CA 1
ATOM 942 C C . ASP A 1 123 ? 6.309 -3.436 6.059 1.00 91.62 123 ASP A C 1
ATOM 944 O O . ASP A 1 123 ? 5.711 -4.503 6.174 1.00 91.62 123 ASP A O 1
ATOM 948 N N . SER A 1 124 ? 6.298 -2.525 7.034 1.00 89.38 124 SER A N 1
ATOM 949 C CA . SER A 1 124 ? 5.559 -2.697 8.294 1.00 89.38 124 SER A CA 1
ATOM 950 C C . SER A 1 124 ? 4.030 -2.624 8.151 1.00 89.38 124 SER A C 1
ATOM 952 O O . SER A 1 124 ? 3.321 -3.115 9.028 1.00 89.38 124 SER A O 1
ATOM 954 N N . PHE A 1 125 ? 3.505 -2.022 7.075 1.00 88.75 125 PHE A N 1
ATOM 955 C CA . PHE A 1 125 ? 2.055 -1.860 6.859 1.00 88.75 125 PHE A CA 1
ATOM 956 C C . PHE A 1 125 ? 1.583 -2.176 5.433 1.00 88.75 125 PHE A C 1
ATOM 958 O O . PHE A 1 125 ? 0.377 -2.339 5.226 1.00 88.75 125 PHE A O 1
ATOM 965 N N . VAL A 1 126 ? 2.503 -2.273 4.467 1.00 93.25 126 VAL A N 1
ATOM 966 C CA . VAL A 1 126 ? 2.225 -2.770 3.115 1.00 93.25 126 VAL A CA 1
ATOM 967 C C . VAL A 1 126 ? 2.931 -4.100 2.917 1.00 93.25 126 VAL A C 1
ATOM 969 O O . VAL A 1 126 ? 4.159 -4.166 2.935 1.00 93.25 126 VAL A O 1
ATOM 972 N N . SER A 1 127 ? 2.158 -5.149 2.662 1.00 94.56 127 SER A N 1
ATOM 973 C CA . SER A 1 127 ? 2.677 -6.413 2.148 1.00 94.56 127 SER A CA 1
ATOM 974 C C . SER A 1 127 ? 2.432 -6.530 0.644 1.00 94.56 127 SER A C 1
ATOM 976 O O . SER A 1 127 ? 1.650 -5.783 0.052 1.00 94.56 127 SER A O 1
ATOM 978 N N . THR A 1 128 ? 3.133 -7.459 0.002 1.00 95.56 128 THR A N 1
ATOM 979 C CA . THR A 1 128 ? 3.026 -7.718 -1.436 1.00 95.56 128 THR A CA 1
ATOM 980 C C . THR A 1 128 ? 2.748 -9.193 -1.683 1.00 95.56 128 THR A C 1
ATOM 982 O O . THR A 1 128 ? 3.232 -10.053 -0.945 1.00 95.56 128 THR A O 1
ATOM 985 N N . ARG A 1 129 ? 1.963 -9.501 -2.720 1.00 95.31 129 ARG A N 1
ATOM 986 C CA . ARG A 1 129 ? 1.772 -10.876 -3.202 1.00 95.31 129 ARG A CA 1
ATOM 987 C C . ARG A 1 129 ? 1.567 -10.918 -4.713 1.00 95.31 129 ARG A C 1
ATOM 989 O O . ARG A 1 129 ? 1.227 -9.917 -5.343 1.00 95.31 129 ARG A O 1
ATOM 996 N N . VAL A 1 130 ? 1.777 -12.090 -5.302 1.00 95.62 130 VAL A N 1
ATOM 997 C CA . VAL A 1 130 ? 1.365 -12.360 -6.684 1.00 95.62 130 VAL A CA 1
ATOM 998 C C . VAL A 1 130 ? -0.112 -12.735 -6.661 1.00 95.62 130 VAL A C 1
ATOM 1000 O O . VAL A 1 130 ? -0.508 -13.553 -5.832 1.00 95.62 130 VAL A O 1
ATOM 1003 N N . ARG A 1 131 ? -0.917 -12.146 -7.552 1.00 88.75 131 ARG A N 1
ATOM 1004 C CA . ARG A 1 131 ? -2.336 -12.499 -7.676 1.00 88.75 131 ARG A CA 1
ATOM 1005 C C . ARG A 1 131 ? -2.470 -13.979 -8.039 1.00 88.75 131 ARG A C 1
ATOM 1007 O O . ARG A 1 131 ? -1.795 -14.450 -8.960 1.00 88.75 131 ARG A O 1
ATOM 1014 N N . SER A 1 132 ? -3.333 -14.701 -7.335 1.00 74.75 132 SER A N 1
ATOM 1015 C CA . SER A 1 132 ? -3.742 -16.042 -7.751 1.00 74.75 132 SER A CA 1
ATOM 1016 C C . SER A 1 132 ? -4.426 -15.932 -9.120 1.00 74.75 132 SER A C 1
ATOM 1018 O O . SER A 1 132 ? -5.249 -15.040 -9.325 1.00 74.75 132 SER A O 1
ATOM 1020 N N . GLN A 1 133 ? -3.988 -16.746 -10.085 1.00 55.03 133 GLN A N 1
ATOM 1021 C CA . GLN A 1 133 ? -4.590 -16.832 -11.422 1.00 55.03 133 GLN A CA 1
ATOM 1022 C C . GLN A 1 133 ? -5.912 -17.589 -11.374 1.00 55.03 133 GLN A C 1
ATOM 1024 O O . GLN A 1 133 ? -5.995 -18.550 -10.577 1.00 55.03 133 GLN A O 1
#

Sequence (133 aa):
MENPKGNQNAQNFQAGTTGAFSDIESGKLGVPALRYTNPNENGVNFVKFDGVEKSADGTSVLLIDAKTKLAIWNGS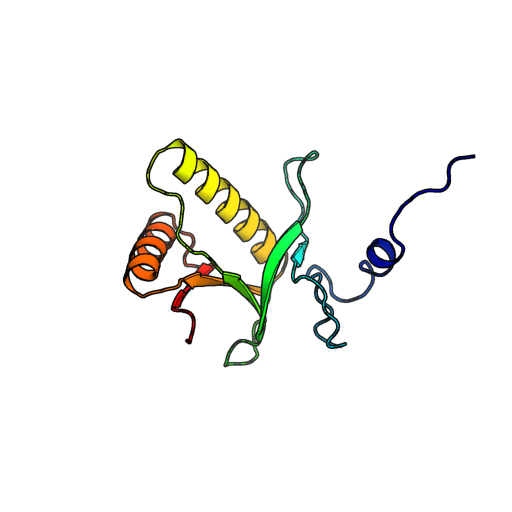TQKSVNDTLRRVKSAVQQNPGYKVVYEFPNAKVEAEARKFIRDSGYDSFVSTRVRSQ

Secondary structure (DSSP, 8-state):
-------HHHHGGGSSSSSEE--TTT---PPPEEE---SSTTS-SEEE-SEEEE-TTSSSEEEEEE-S----SSHHHHHHHHHHHHHHHHHHHHSTTEEEEEEESSHHHHHHHHHHHHHTT-TTTEEEEEPP-

Organism: NCBI:txid487881